Protein AF-A0A2V1BG73-F1 (afdb_monomer_lite)

Sequence (170 aa):
MYAEDLEDAFEYLGLFYISEYPYWHGGRFSETAALYVGNGFGLCANYTDTISCDEEKLDKRNMENILSISYTRSLLASTWSTQDTWSSSSVADIETFHDFGLGWDKRNDNSNASYYWEAVRDAIMKSILEASLHINKPEIFSADPVYSVARSAAEMFKRLCWDHKHGRGG

Structure (mmCIF, N/CA/C/O backbone):
data_AF-A0A2V1BG73-F1
#
_entry.id   AF-A0A2V1BG73-F1
#
loop_
_atom_site.group_PDB
_atom_site.id
_atom_site.type_symbol
_atom_site.label_atom_id
_atom_site.label_alt_id
_atom_site.label_comp_id
_atom_site.label_asym_id
_atom_site.label_entity_id
_atom_site.label_seq_id
_atom_site.pdbx_PDB_ins_code
_atom_site.Cartn_x
_atom_site.Cartn_y
_atom_site.Cartn_z
_atom_site.occupancy
_atom_site.B_iso_or_equiv
_atom_site.auth_seq_id
_atom_site.auth_comp_id
_atom_site.auth_asym_id
_atom_site.auth_atom_id
_atom_site.pdbx_PDB_model_num
ATOM 1 N N . MET A 1 1 ? 8.583 -19.578 6.220 1.00 51.34 1 MET A N 1
ATOM 2 C CA . MET A 1 1 ? 7.955 -19.965 4.948 1.00 51.34 1 MET A CA 1
ATOM 3 C C . MET A 1 1 ? 9.008 -19.840 3.870 1.00 51.34 1 MET A C 1
ATOM 5 O O . MET A 1 1 ? 9.464 -18.729 3.590 1.00 51.34 1 MET A O 1
ATOM 9 N N . TYR A 1 2 ? 9.500 -20.982 3.416 1.00 68.12 2 TYR A N 1
ATOM 10 C CA . TYR A 1 2 ? 10.498 -21.097 2.363 1.00 68.12 2 TYR A CA 1
ATOM 11 C C . TYR A 1 2 ? 9.832 -20.893 0.994 1.00 68.12 2 TYR A C 1
ATOM 13 O O . TYR A 1 2 ? 8.607 -20.884 0.900 1.00 68.12 2 TYR A O 1
ATOM 21 N N . ALA A 1 3 ? 10.624 -20.629 -0.048 1.00 66.62 3 ALA A N 1
ATOM 22 C CA . ALA A 1 3 ? 10.091 -20.447 -1.402 1.00 66.62 3 ALA A CA 1
ATOM 23 C C . ALA A 1 3 ? 9.383 -21.719 -1.907 1.00 66.62 3 ALA A C 1
ATOM 25 O O . ALA A 1 3 ? 8.324 -21.615 -2.510 1.00 66.62 3 ALA A O 1
ATOM 26 N N . GLU A 1 4 ? 9.917 -22.887 -1.545 1.00 75.81 4 GLU A N 1
ATOM 27 C CA . GLU A 1 4 ? 9.337 -24.212 -1.801 1.00 75.81 4 GLU A CA 1
ATOM 28 C C . GLU A 1 4 ? 7.916 -24.348 -1.224 1.00 75.81 4 GLU A C 1
ATOM 30 O O . GLU A 1 4 ? 6.999 -24.700 -1.952 1.00 75.81 4 GLU A O 1
ATOM 35 N N . ASP A 1 5 ? 7.685 -23.928 0.032 1.00 77.25 5 ASP A N 1
ATOM 36 C CA . ASP A 1 5 ? 6.345 -23.969 0.652 1.00 77.25 5 ASP A CA 1
ATOM 37 C C . ASP A 1 5 ? 5.299 -23.157 -0.146 1.00 77.25 5 ASP A C 1
ATOM 39 O O . ASP A 1 5 ? 4.105 -23.460 -0.124 1.00 77.25 5 ASP A O 1
ATOM 43 N N . LEU A 1 6 ? 5.731 -22.070 -0.798 1.00 72.81 6 LEU A N 1
ATOM 44 C CA . LEU A 1 6 ? 4.865 -21.245 -1.641 1.00 72.81 6 LEU A CA 1
ATOM 45 C C . LEU A 1 6 ? 4.638 -21.888 -3.006 1.00 72.81 6 LEU A C 1
ATOM 47 O O . LEU A 1 6 ? 3.514 -21.860 -3.493 1.00 72.81 6 LEU A O 1
ATOM 51 N N . GLU A 1 7 ? 5.675 -22.454 -3.615 1.00 77.94 7 GLU A N 1
ATOM 52 C CA . GLU A 1 7 ? 5.573 -23.158 -4.893 1.00 77.94 7 GLU A CA 1
ATOM 53 C C . GLU A 1 7 ? 4.595 -24.338 -4.794 1.00 77.94 7 GLU A C 1
ATOM 55 O O . GLU A 1 7 ? 3.630 -24.392 -5.561 1.00 77.94 7 GLU A O 1
ATOM 60 N N . ASP A 1 8 ? 4.740 -25.171 -3.760 1.00 81.31 8 ASP A N 1
ATOM 61 C CA . ASP A 1 8 ? 3.844 -26.297 -3.470 1.00 81.31 8 ASP A CA 1
ATOM 62 C C . ASP A 1 8 ? 2.391 -25.840 -3.272 1.00 81.31 8 ASP A C 1
ATOM 64 O O . ASP A 1 8 ? 1.442 -26.475 -3.740 1.00 81.31 8 ASP A O 1
ATOM 68 N N . ALA A 1 9 ? 2.186 -24.713 -2.582 1.00 79.56 9 ALA A N 1
ATOM 69 C CA . ALA A 1 9 ? 0.853 -24.161 -2.373 1.00 79.56 9 ALA A CA 1
ATOM 70 C C . ALA A 1 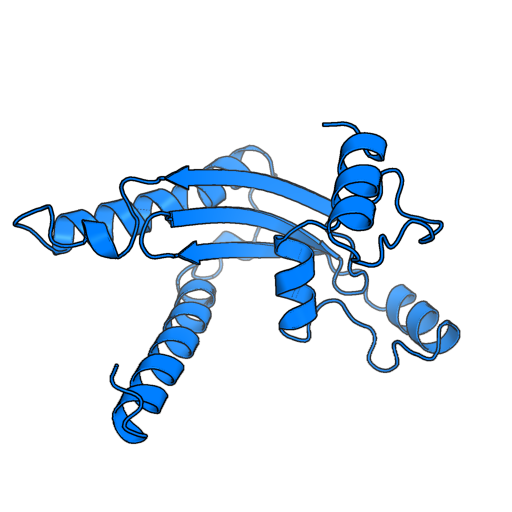9 ? 0.216 -23.673 -3.686 1.00 79.56 9 ALA A C 1
ATOM 72 O O . ALA A 1 9 ? -0.982 -23.874 -3.895 1.00 79.56 9 ALA A O 1
ATOM 73 N N . PHE A 1 10 ? 0.991 -23.045 -4.576 1.00 77.44 10 PHE A N 1
ATOM 74 C CA . PHE A 1 10 ? 0.510 -22.630 -5.897 1.00 77.44 10 PHE A CA 1
ATOM 75 C C . PHE A 1 10 ? 0.178 -23.845 -6.769 1.00 77.44 10 PHE A C 1
ATOM 77 O O . PHE A 1 10 ? -0.898 -23.865 -7.373 1.00 77.44 10 PHE A O 1
ATOM 84 N N . GLU A 1 11 ? 1.030 -24.875 -6.768 1.00 82.00 11 GLU A N 1
ATOM 85 C CA . GLU A 1 11 ? 0.779 -26.139 -7.470 1.00 82.00 11 GLU A CA 1
ATOM 86 C C . GLU A 1 11 ? -0.505 -26.810 -6.964 1.00 82.00 11 GLU A C 1
ATOM 88 O O . GLU A 1 11 ? -1.387 -27.141 -7.760 1.00 82.00 11 GLU A O 1
ATOM 93 N N . TYR A 1 12 ? -0.667 -26.932 -5.642 1.00 89.12 12 TYR A N 1
ATOM 94 C CA . TYR A 1 12 ? -1.870 -27.496 -5.024 1.00 89.12 12 TYR A CA 1
ATOM 95 C C . TYR A 1 12 ? -3.150 -26.749 -5.434 1.00 89.12 12 TYR A C 1
ATOM 97 O O . TYR A 1 12 ? -4.204 -27.360 -5.618 1.00 89.12 12 TYR A O 1
ATOM 105 N N . LEU A 1 13 ? -3.064 -25.426 -5.598 1.00 83.81 13 LEU A N 1
ATOM 106 C CA . LEU A 1 13 ? -4.177 -24.573 -6.022 1.00 83.81 13 LEU A CA 1
ATOM 107 C C . LEU A 1 13 ? -4.378 -24.529 -7.549 1.00 83.81 13 LEU A C 1
ATOM 109 O O . LEU A 1 13 ? -5.327 -23.890 -8.009 1.00 83.81 13 LEU A O 1
ATOM 113 N N . GLY A 1 14 ? -3.524 -25.185 -8.342 1.00 83.75 14 GLY A N 1
ATOM 114 C CA . GLY A 1 14 ? -3.562 -25.130 -9.807 1.00 83.75 14 GLY A CA 1
ATOM 115 C C . GLY A 1 14 ? -3.210 -23.751 -10.378 1.00 83.75 14 GLY A C 1
ATOM 116 O O . GLY A 1 14 ? -3.664 -23.398 -11.468 1.00 83.75 14 GLY A O 1
ATOM 117 N N . LEU A 1 15 ? -2.447 -22.951 -9.630 1.00 74.62 15 LEU A N 1
ATOM 118 C CA . LEU A 1 15 ? -1.962 -21.637 -10.037 1.00 74.62 15 LEU A CA 1
ATOM 119 C C . LEU A 1 15 ? -0.537 -21.749 -10.586 1.00 74.62 15 LEU A C 1
ATOM 121 O O . LEU A 1 15 ? 0.263 -22.559 -10.130 1.00 74.62 15 LEU A O 1
ATOM 125 N N . PHE A 1 16 ? -0.199 -20.898 -11.554 1.00 72.69 16 PHE A N 1
ATOM 126 C CA . PHE A 1 16 ? 1.163 -20.829 -12.078 1.00 72.69 16 PHE A CA 1
ATOM 127 C C . PHE A 1 16 ? 2.070 -20.094 -11.089 1.00 72.69 16 PHE A C 1
ATOM 129 O O . PHE A 1 16 ? 1.854 -18.913 -10.807 1.00 72.69 16 PHE A O 1
ATOM 136 N N . TYR A 1 17 ? 3.092 -20.783 -10.585 1.00 67.69 17 TYR A N 1
ATOM 137 C CA . TYR A 1 17 ? 4.178 -20.162 -9.837 1.00 67.69 17 TYR A CA 1
ATOM 138 C C . TYR A 1 17 ? 5.205 -19.583 -10.819 1.00 67.69 17 TYR A C 1
ATOM 140 O O . TYR A 1 17 ? 5.717 -20.287 -11.688 1.00 67.69 17 TYR A O 1
ATOM 148 N N . ILE A 1 18 ? 5.486 -18.283 -10.720 1.00 62.44 18 ILE A N 1
ATOM 149 C CA . ILE A 1 18 ? 6.477 -17.618 -11.576 1.00 62.44 18 ILE A CA 1
ATOM 150 C C . ILE A 1 18 ? 7.852 -17.806 -10.920 1.00 62.44 18 ILE A C 1
ATOM 152 O O . ILE A 1 18 ? 8.317 -16.943 -10.180 1.00 62.44 18 ILE A O 1
ATOM 156 N N . SER A 1 19 ? 8.476 -18.961 -11.156 1.00 57.16 19 SER A N 1
ATOM 157 C CA . SER A 1 19 ? 9.794 -19.315 -10.602 1.00 57.16 19 SER A CA 1
ATOM 158 C C . SER A 1 19 ? 10.966 -18.687 -11.366 1.00 57.16 19 SER A C 1
ATOM 160 O O . SER A 1 19 ? 12.047 -18.499 -10.810 1.00 57.16 19 SER A O 1
ATOM 162 N N . GLU A 1 20 ? 10.761 -18.316 -12.631 1.00 49.47 20 GLU A N 1
ATOM 163 C CA . GLU A 1 20 ? 11.823 -17.879 -13.539 1.00 49.47 20 GLU A CA 1
ATOM 164 C C . GLU A 1 20 ? 11.762 -16.369 -13.810 1.00 49.47 20 GLU A C 1
ATOM 166 O O . GLU A 1 20 ? 11.376 -15.921 -14.886 1.00 49.47 20 GLU A O 1
ATOM 171 N N . TYR A 1 21 ? 12.182 -15.554 -12.838 1.00 50.53 21 TYR A N 1
ATOM 172 C CA . TYR A 1 21 ? 12.680 -14.207 -13.140 1.00 50.53 21 TYR A CA 1
ATOM 173 C C . TYR A 1 21 ? 14.138 -14.100 -12.666 1.00 50.53 21 TYR A C 1
ATOM 175 O O . TYR A 1 21 ? 14.389 -14.066 -11.459 1.00 50.53 21 TYR A O 1
ATOM 183 N N . PRO A 1 22 ? 15.126 -14.052 -13.583 1.00 45.28 22 PRO A N 1
ATOM 184 C CA . PRO A 1 22 ? 16.534 -14.359 -13.289 1.00 45.28 22 PRO A CA 1
ATOM 185 C C . PRO A 1 22 ? 17.258 -13.362 -12.367 1.00 45.28 22 PRO A C 1
ATOM 187 O O . PRO A 1 22 ? 18.418 -13.575 -12.029 1.00 45.28 22 PRO A O 1
ATOM 190 N N . TYR A 1 23 ? 16.591 -12.295 -11.928 1.00 50.28 23 TYR A N 1
ATOM 191 C CA . TYR A 1 23 ? 17.169 -11.254 -11.072 1.00 50.28 23 TYR A CA 1
ATOM 192 C C . TYR A 1 23 ? 16.556 -11.181 -9.670 1.00 50.28 23 TYR A C 1
ATOM 194 O O . TYR A 1 23 ? 16.980 -10.362 -8.858 1.00 50.28 23 TYR A O 1
ATOM 202 N N . TRP A 1 24 ? 15.574 -12.030 -9.363 1.00 54.25 24 TRP A N 1
ATOM 203 C CA . TRP A 1 24 ? 14.858 -11.992 -8.093 1.00 54.25 24 TRP A CA 1
ATOM 204 C C . TRP A 1 24 ? 15.308 -13.151 -7.213 1.00 54.25 24 TRP A C 1
ATOM 206 O O . TRP A 1 24 ? 14.713 -14.227 -7.220 1.00 54.25 24 TRP A O 1
ATOM 216 N N . HIS A 1 25 ? 16.376 -12.939 -6.443 1.00 46.69 25 HIS A N 1
ATOM 217 C CA . HIS A 1 25 ? 16.818 -13.885 -5.419 1.00 46.69 25 HIS A CA 1
ATOM 218 C C . HIS A 1 25 ? 15.719 -14.066 -4.353 1.00 46.69 25 HIS A C 1
ATOM 220 O O . HIS A 1 25 ? 15.679 -13.351 -3.355 1.00 46.69 25 HIS A O 1
ATOM 226 N N . GLY A 1 26 ? 14.810 -15.018 -4.584 1.00 52.84 26 GLY A N 1
ATOM 227 C CA . GLY A 1 26 ? 13.771 -15.436 -3.641 1.00 52.84 26 GLY A CA 1
ATOM 228 C C . GLY A 1 26 ? 12.320 -15.201 -4.069 1.00 52.84 26 GLY A C 1
ATOM 229 O O . GLY A 1 26 ? 11.441 -15.460 -3.252 1.00 52.84 26 GLY A O 1
ATOM 230 N N . GLY A 1 27 ? 12.046 -14.717 -5.290 1.00 52.62 27 GLY A N 1
ATOM 231 C CA . GLY A 1 27 ? 10.696 -14.729 -5.889 1.00 52.62 27 GLY A CA 1
ATOM 232 C C . GLY A 1 27 ? 9.594 -13.959 -5.139 1.00 52.62 27 GLY A C 1
ATOM 233 O O . GLY A 1 27 ? 8.413 -14.141 -5.421 1.00 52.62 27 GLY A O 1
ATOM 234 N N . ARG A 1 28 ? 9.935 -13.110 -4.162 1.00 59.19 28 ARG A N 1
ATOM 235 C CA . ARG A 1 28 ? 8.943 -12.368 -3.370 1.00 59.19 28 ARG A CA 1
ATOM 236 C C . ARG A 1 28 ? 8.672 -11.011 -3.983 1.00 59.19 28 ARG A C 1
ATOM 238 O O . ARG A 1 28 ? 9.368 -10.050 -3.683 1.00 59.19 28 ARG A O 1
ATOM 245 N N . PHE A 1 29 ? 7.633 -10.950 -4.800 1.00 65.75 29 PHE A N 1
ATOM 246 C CA . PHE A 1 29 ? 7.038 -9.699 -5.239 1.00 65.75 29 PHE A CA 1
ATOM 247 C C . PHE A 1 29 ? 6.286 -9.060 -4.069 1.00 65.75 29 PHE A C 1
ATOM 249 O O . PHE A 1 29 ? 5.320 -9.647 -3.576 1.00 65.75 29 PHE A O 1
ATOM 256 N N . SER A 1 30 ? 6.751 -7.912 -3.564 1.00 75.31 30 SER A N 1
ATOM 257 C CA . SER A 1 30 ? 6.040 -7.253 -2.466 1.00 75.31 30 SER A CA 1
ATOM 258 C C . SER A 1 30 ? 4.670 -6.770 -2.940 1.00 75.31 30 SER A C 1
ATOM 260 O O . SER A 1 30 ? 4.502 -6.334 -4.082 1.00 75.31 30 SER A O 1
ATOM 262 N N . GLU A 1 31 ? 3.672 -6.830 -2.057 1.00 79.12 31 GLU A N 1
ATOM 263 C CA . GLU A 1 31 ? 2.329 -6.320 -2.355 1.00 79.12 31 GLU A CA 1
ATOM 264 C C . GLU A 1 31 ? 2.386 -4.839 -2.760 1.00 79.12 31 GLU A C 1
ATOM 266 O O . GLU A 1 31 ? 1.707 -4.419 -3.694 1.00 79.12 31 GLU A O 1
ATOM 271 N N . THR A 1 32 ? 3.262 -4.061 -2.120 1.00 83.19 32 THR A N 1
ATOM 272 C CA . THR A 1 32 ? 3.485 -2.643 -2.428 1.00 83.19 32 THR A CA 1
ATOM 273 C C . THR A 1 32 ? 3.989 -2.425 -3.853 1.00 83.19 32 THR A C 1
ATOM 275 O O . THR A 1 32 ? 3.473 -1.547 -4.543 1.00 83.19 32 THR A O 1
ATOM 278 N N . ALA A 1 33 ? 4.931 -3.244 -4.333 1.00 79.81 33 ALA A N 1
ATOM 279 C CA . ALA A 1 33 ? 5.411 -3.187 -5.710 1.00 79.81 33 ALA A CA 1
ATOM 280 C C . ALA A 1 33 ? 4.312 -3.575 -6.703 1.00 79.81 33 ALA A C 1
ATOM 282 O O . ALA A 1 33 ? 4.131 -2.910 -7.723 1.00 79.81 33 ALA A O 1
ATOM 283 N N . ALA A 1 34 ? 3.524 -4.604 -6.379 1.00 80.81 34 ALA A N 1
ATOM 284 C CA . ALA A 1 34 ? 2.392 -5.014 -7.202 1.00 80.81 34 ALA A CA 1
ATOM 285 C C . ALA A 1 34 ? 1.331 -3.936 -7.327 1.00 80.81 34 ALA A C 1
ATOM 287 O O . ALA A 1 34 ? 0.834 -3.681 -8.422 1.00 80.81 34 ALA A O 1
ATOM 288 N N . LEU A 1 35 ? 1.013 -3.274 -6.220 1.00 83.25 35 LEU A N 1
ATOM 289 C CA . LEU A 1 35 ? 0.098 -2.147 -6.212 1.00 83.25 35 LEU A CA 1
ATOM 290 C C . LEU A 1 35 ? 0.676 -0.969 -6.996 1.00 83.25 35 LEU A C 1
ATOM 292 O O . LEU A 1 35 ? -0.040 -0.383 -7.805 1.00 83.25 35 LEU A O 1
ATOM 296 N N . TYR A 1 36 ? 1.951 -0.633 -6.801 1.00 83.19 36 TYR A N 1
ATOM 297 C CA . TYR A 1 36 ? 2.610 0.462 -7.511 1.00 83.19 36 TYR A CA 1
ATOM 298 C C . TYR A 1 36 ? 2.565 0.244 -9.032 1.00 83.19 36 TYR A C 1
ATOM 300 O O . TYR A 1 36 ? 2.058 1.093 -9.768 1.00 83.19 36 TYR A O 1
ATOM 308 N N . VAL A 1 37 ? 2.951 -0.952 -9.482 1.00 80.75 37 VAL A N 1
ATOM 309 C CA . VAL A 1 37 ? 2.890 -1.363 -10.890 1.00 80.75 37 VAL A CA 1
ATOM 310 C C . VAL A 1 37 ? 1.461 -1.427 -11.420 1.00 80.75 37 VAL A C 1
ATOM 312 O O . VAL A 1 37 ? 1.161 -0.889 -12.485 1.00 80.75 37 VAL A O 1
ATOM 315 N N . GLY A 1 38 ? 0.543 -2.023 -10.660 1.00 80.56 38 GLY A N 1
ATOM 316 C CA . GLY A 1 38 ? -0.868 -2.135 -11.030 1.00 80.56 38 GLY A CA 1
ATOM 317 C C . GLY A 1 38 ? -1.583 -0.787 -11.170 1.00 80.56 38 GLY A C 1
ATOM 318 O O . GLY A 1 38 ? -2.602 -0.706 -11.853 1.00 80.56 38 GLY A O 1
ATOM 319 N N . ASN A 1 39 ? -1.047 0.283 -10.571 1.00 82.00 39 ASN A N 1
ATOM 320 C CA . ASN A 1 39 ? -1.531 1.655 -10.744 1.00 82.00 39 ASN A CA 1
ATOM 321 C C . ASN A 1 39 ? -0.872 2.398 -11.925 1.00 82.00 39 ASN A C 1
ATOM 323 O O . ASN A 1 39 ? -1.138 3.585 -12.118 1.00 82.00 39 ASN A O 1
ATOM 327 N N . GLY A 1 40 ? -0.061 1.713 -12.736 1.00 81.12 40 GLY A N 1
ATOM 328 C CA . GLY A 1 40 ? 0.576 2.274 -13.928 1.00 81.12 40 GLY A CA 1
ATOM 329 C C . GLY A 1 40 ? 1.896 2.998 -13.660 1.00 81.12 40 GLY A C 1
ATOM 330 O O . GLY A 1 40 ? 2.329 3.781 -14.502 1.00 81.12 40 GLY A O 1
ATOM 331 N N . PHE A 1 41 ? 2.524 2.760 -12.508 1.00 83.81 41 PHE A N 1
ATOM 332 C CA . PHE A 1 41 ? 3.868 3.253 -12.194 1.00 83.81 41 PHE A CA 1
ATOM 333 C C . PHE A 1 41 ? 4.903 2.128 -12.336 1.00 83.81 41 PHE A C 1
ATOM 335 O O . PHE A 1 41 ? 4.537 0.975 -12.536 1.00 83.81 41 PHE A O 1
ATOM 342 N N . GLY A 1 42 ?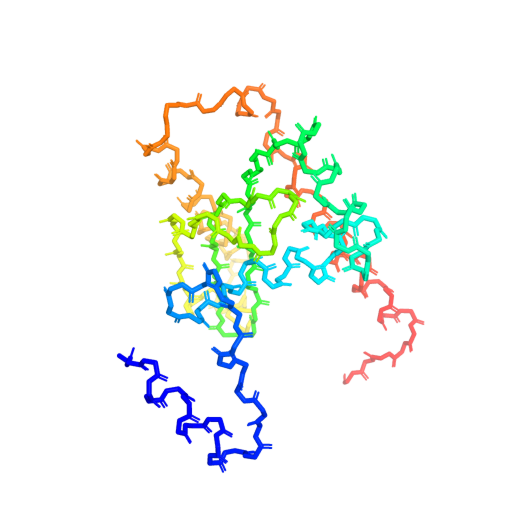 6.202 2.419 -12.252 1.00 76.44 42 GLY A N 1
ATOM 343 C CA . GLY A 1 42 ? 7.222 1.360 -12.155 1.00 76.44 42 GLY A CA 1
ATOM 344 C C . GLY A 1 42 ? 7.500 0.564 -13.439 1.00 76.44 42 GLY A C 1
ATOM 345 O O . GLY A 1 42 ? 8.396 -0.278 -13.439 1.00 76.44 42 GLY A O 1
ATOM 346 N N . LEU A 1 43 ? 6.734 0.786 -14.514 1.00 76.19 43 LEU A N 1
ATOM 347 C CA . LEU A 1 43 ? 6.887 0.104 -15.798 1.00 76.19 43 LEU A CA 1
ATOM 348 C C . LEU A 1 43 ? 7.395 1.066 -16.867 1.00 76.19 43 LEU A C 1
ATOM 350 O O . LEU A 1 43 ? 6.876 2.172 -17.024 1.00 76.19 43 LEU A O 1
ATOM 354 N N . CYS A 1 44 ? 8.357 0.591 -17.653 1.00 79.12 44 CYS A N 1
ATOM 355 C CA . CYS A 1 44 ? 8.780 1.240 -18.886 1.00 79.12 44 CYS A CA 1
ATOM 356 C C . CYS A 1 44 ? 7.594 1.454 -19.833 1.00 79.12 44 CYS A C 1
ATOM 358 O O . CYS A 1 44 ? 6.699 0.605 -19.926 1.00 79.12 44 CYS A O 1
ATOM 360 N N . ALA A 1 45 ? 7.629 2.544 -20.604 1.00 83.56 45 ALA A N 1
ATOM 361 C CA . ALA A 1 45 ? 6.559 2.861 -21.554 1.00 83.56 45 ALA A CA 1
ATOM 362 C C . ALA A 1 45 ? 6.321 1.728 -22.572 1.00 83.56 45 ALA A C 1
ATOM 364 O O . ALA A 1 45 ? 5.185 1.478 -22.978 1.00 83.56 45 ALA A O 1
ATOM 365 N N . ASN A 1 46 ? 7.391 1.023 -22.951 1.00 85.50 46 ASN A N 1
ATOM 366 C CA . ASN A 1 46 ? 7.356 -0.150 -23.816 1.00 85.50 46 ASN A CA 1
ATOM 367 C C . ASN A 1 46 ? 7.959 -1.367 -23.101 1.00 85.50 46 ASN A C 1
ATOM 369 O O . ASN A 1 46 ? 9.036 -1.839 -23.446 1.00 85.50 46 ASN A O 1
ATOM 373 N N . TYR A 1 47 ? 7.263 -1.880 -22.086 1.00 78.75 47 TYR A N 1
ATOM 374 C CA . TYR A 1 47 ? 7.735 -3.019 -21.286 1.00 78.75 47 TYR A CA 1
ATOM 375 C C . TYR A 1 47 ? 7.952 -4.315 -22.094 1.00 78.75 47 TYR A C 1
ATOM 377 O O . TYR A 1 47 ? 8.632 -5.222 -21.622 1.00 78.75 47 TYR A O 1
ATOM 385 N N . THR A 1 48 ? 7.377 -4.426 -23.297 1.00 82.50 48 THR A N 1
ATOM 386 C CA . THR A 1 48 ? 7.606 -5.561 -24.207 1.00 82.50 48 THR A CA 1
ATOM 387 C C . THR A 1 48 ? 8.910 -5.460 -24.998 1.00 82.50 48 THR A C 1
ATOM 389 O O . THR A 1 48 ? 9.371 -6.467 -25.530 1.00 82.50 48 THR A O 1
ATOM 392 N N . ASP A 1 49 ? 9.502 -4.268 -25.084 1.00 85.44 49 ASP A N 1
ATOM 393 C CA . ASP A 1 49 ? 10.793 -4.025 -25.722 1.00 85.44 49 ASP A CA 1
ATOM 394 C C . ASP A 1 49 ? 11.856 -3.825 -24.643 1.00 85.44 49 ASP A C 1
ATOM 396 O O . ASP A 1 49 ? 12.001 -2.754 -24.048 1.00 85.44 49 ASP A O 1
ATOM 400 N N . THR A 1 50 ? 12.609 -4.889 -24.380 1.00 81.19 50 THR A N 1
ATOM 401 C CA . THR A 1 50 ? 13.627 -4.896 -23.328 1.00 81.19 50 THR A CA 1
ATOM 402 C C . THR A 1 50 ? 14.730 -3.870 -23.580 1.00 81.19 50 THR A C 1
ATOM 404 O O . THR A 1 50 ? 15.233 -3.293 -22.624 1.00 81.19 50 THR A O 1
ATOM 407 N N . ILE A 1 51 ? 15.080 -3.603 -24.846 1.00 86.75 51 ILE A N 1
ATOM 408 C CA . ILE A 1 51 ? 16.138 -2.644 -25.194 1.00 86.75 51 ILE A CA 1
ATOM 409 C C . ILE A 1 51 ? 15.654 -1.225 -24.899 1.00 86.75 51 ILE A C 1
ATOM 411 O O . ILE A 1 51 ? 16.332 -0.480 -24.198 1.00 86.75 51 ILE A O 1
ATOM 415 N N . SER A 1 52 ? 14.450 -0.876 -25.361 1.00 85.81 52 SER A N 1
ATOM 416 C CA . SER A 1 52 ? 13.858 0.438 -25.084 1.00 85.81 52 SER A CA 1
ATOM 417 C C . SER A 1 52 ? 13.673 0.684 -23.581 1.00 85.81 52 SER A C 1
ATOM 419 O O . SER A 1 52 ? 13.874 1.803 -23.109 1.00 85.81 52 SER A O 1
ATOM 421 N N . CYS A 1 53 ? 13.320 -0.356 -22.822 1.00 81.25 53 CYS A N 1
ATOM 422 C CA . CYS A 1 53 ? 13.184 -0.281 -21.369 1.00 81.25 53 CYS A CA 1
ATOM 423 C C . CYS A 1 53 ? 14.538 -0.074 -20.660 1.00 81.25 53 CYS A C 1
ATOM 425 O O . CYS A 1 53 ? 14.641 0.751 -19.750 1.00 81.25 53 CYS A O 1
ATOM 427 N N . ASP A 1 54 ? 15.598 -0.757 -21.106 1.00 82.44 54 ASP A N 1
ATOM 428 C CA . ASP A 1 54 ? 16.953 -0.562 -20.576 1.00 82.44 54 ASP A CA 1
ATOM 429 C C . ASP A 1 54 ? 17.513 0.837 -20.890 1.00 82.44 54 ASP A C 1
ATOM 431 O O . ASP A 1 54 ? 18.209 1.424 -20.057 1.00 82.44 54 ASP A O 1
ATOM 435 N N . GLU A 1 55 ? 17.188 1.405 -22.054 1.00 86.06 55 GLU A N 1
ATOM 436 C CA . GLU A 1 55 ? 17.549 2.784 -22.406 1.00 86.06 55 GLU A CA 1
ATOM 437 C C . GLU A 1 55 ? 16.827 3.805 -21.511 1.00 86.06 55 GLU A C 1
ATOM 439 O O . GLU A 1 55 ? 17.468 4.705 -20.965 1.00 86.06 55 GLU A O 1
ATOM 444 N N . GLU A 1 56 ? 15.518 3.635 -21.276 1.00 79.75 56 GLU A N 1
ATOM 445 C CA . GLU A 1 56 ? 14.747 4.505 -20.374 1.00 79.75 56 GLU A CA 1
ATOM 446 C C . GLU A 1 56 ? 15.294 4.485 -18.933 1.00 79.75 56 GLU A C 1
ATOM 448 O O . GLU A 1 56 ? 15.333 5.517 -18.253 1.00 79.75 56 GLU A O 1
ATOM 453 N N . LYS A 1 57 ? 15.776 3.323 -18.479 1.00 78.00 57 LYS A N 1
ATOM 454 C CA . LYS A 1 57 ? 16.364 3.125 -17.149 1.00 78.00 57 LYS A CA 1
ATOM 455 C C . LYS A 1 57 ? 17.642 3.931 -16.913 1.00 78.00 57 LYS A C 1
ATOM 457 O O . LYS A 1 57 ? 17.882 4.362 -15.782 1.00 78.00 57 LYS A O 1
ATOM 462 N N . LEU A 1 58 ? 18.494 4.101 -17.926 1.00 75.75 58 LEU A N 1
ATOM 463 C CA . LEU A 1 58 ? 19.776 4.800 -17.765 1.00 75.75 58 LEU A CA 1
ATOM 464 C C . LEU A 1 58 ? 19.596 6.302 -17.511 1.00 75.75 58 LEU A C 1
ATOM 466 O O . LEU A 1 58 ? 20.381 6.883 -16.763 1.00 75.75 58 LEU A O 1
ATOM 470 N N . ASP A 1 59 ? 18.531 6.895 -18.048 1.00 71.25 59 ASP A N 1
ATOM 471 C CA . ASP A 1 59 ? 18.266 8.332 -17.942 1.00 71.25 59 ASP A CA 1
ATOM 472 C C . ASP A 1 59 ? 17.464 8.732 -16.689 1.00 71.25 59 ASP A C 1
ATOM 474 O O . ASP A 1 59 ? 17.450 9.908 -16.319 1.00 71.25 59 ASP A O 1
ATOM 478 N N . LYS A 1 60 ? 16.776 7.790 -16.022 1.00 66.06 60 LYS A N 1
ATOM 479 C CA . LYS A 1 60 ? 15.741 8.112 -15.017 1.00 66.06 60 LYS A CA 1
ATOM 480 C C . LYS A 1 60 ? 15.765 7.242 -13.757 1.00 66.06 60 LYS A C 1
ATOM 482 O O . LYS A 1 60 ? 14.708 6.858 -13.257 1.00 66.06 60 LYS A O 1
ATOM 487 N N . ARG A 1 61 ? 16.938 6.942 -13.191 1.00 69.00 61 ARG A N 1
ATOM 488 C CA . ARG A 1 61 ? 16.984 6.298 -11.863 1.00 69.00 61 ARG A CA 1
ATOM 489 C C . ARG A 1 61 ? 16.495 7.247 -10.775 1.00 69.00 61 ARG A C 1
ATOM 491 O O . ARG A 1 61 ? 17.288 7.963 -10.167 1.00 69.00 61 ARG A O 1
ATOM 498 N N . ASN A 1 62 ? 15.198 7.198 -10.506 1.00 79.62 62 ASN A N 1
ATOM 499 C CA . ASN A 1 62 ? 14.580 7.891 -9.395 1.00 79.62 62 ASN A CA 1
ATOM 500 C C . ASN A 1 62 ? 14.041 6.851 -8.420 1.00 79.62 62 ASN A C 1
ATOM 502 O O . ASN A 1 62 ? 13.243 5.991 -8.778 1.00 79.62 62 ASN A O 1
ATOM 506 N N . MET A 1 63 ? 14.492 6.948 -7.175 1.00 83.06 63 MET A N 1
ATOM 507 C CA . MET A 1 63 ? 13.867 6.234 -6.074 1.00 83.06 63 MET A CA 1
ATOM 508 C C . MET A 1 63 ? 12.692 7.066 -5.580 1.00 83.06 63 MET A C 1
ATOM 510 O O . MET A 1 63 ? 12.860 8.248 -5.269 1.00 83.06 63 MET A O 1
ATOM 514 N N . GLU A 1 64 ? 11.525 6.450 -5.468 1.00 85.00 64 GLU A N 1
ATOM 515 C CA . GLU A 1 64 ? 10.347 7.084 -4.894 1.00 85.00 64 GLU A CA 1
ATOM 516 C C . GLU A 1 64 ? 9.992 6.442 -3.561 1.00 85.00 64 GLU A C 1
ATOM 518 O O . GLU A 1 64 ? 10.006 5.223 -3.398 1.00 85.00 64 GLU A O 1
ATOM 523 N N . ASN A 1 65 ? 9.651 7.286 -2.593 1.00 87.19 65 ASN A N 1
ATOM 524 C CA . ASN A 1 65 ? 9.085 6.827 -1.339 1.00 87.19 65 ASN A CA 1
ATOM 525 C C . ASN A 1 65 ? 7.573 6.682 -1.500 1.00 87.19 65 ASN A C 1
ATOM 527 O O . ASN A 1 65 ? 6.884 7.666 -1.781 1.00 87.19 65 ASN A O 1
ATOM 531 N N . ILE A 1 66 ? 7.060 5.474 -1.293 1.00 87.69 66 ILE A N 1
ATOM 532 C CA . ILE A 1 66 ? 5.656 5.129 -1.486 1.00 87.69 66 ILE A CA 1
ATOM 533 C C . ILE A 1 66 ? 5.066 4.643 -0.169 1.00 87.69 66 ILE A C 1
ATOM 535 O O . ILE A 1 66 ? 5.545 3.678 0.430 1.00 87.69 66 ILE A O 1
ATOM 539 N N . LEU A 1 67 ? 3.980 5.294 0.244 1.00 91.38 67 LEU A N 1
ATOM 540 C CA . LEU A 1 67 ? 3.130 4.847 1.337 1.00 91.38 67 LEU A CA 1
ATOM 541 C C . LEU A 1 67 ? 1.938 4.081 0.762 1.00 91.38 67 LEU A C 1
ATOM 543 O O . LEU A 1 67 ? 1.054 4.667 0.136 1.00 91.38 67 LEU A O 1
ATOM 547 N N . SER A 1 68 ? 1.915 2.775 0.992 1.00 90.94 68 SER A N 1
ATOM 548 C CA . SER A 1 68 ? 0.799 1.908 0.624 1.00 90.94 68 SER A CA 1
ATOM 549 C C . SER A 1 68 ? -0.129 1.735 1.818 1.00 90.94 68 SER A C 1
ATOM 551 O O . SER A 1 68 ? 0.330 1.453 2.921 1.00 90.94 68 SER A O 1
ATOM 553 N N . ILE A 1 69 ? -1.436 1.894 1.606 1.00 93.81 69 ILE A N 1
ATOM 554 C CA . ILE A 1 69 ? -2.452 1.730 2.650 1.00 93.81 69 ILE A CA 1
ATOM 555 C C . ILE A 1 69 ? -3.433 0.656 2.190 1.00 93.81 69 ILE A C 1
ATOM 557 O O . ILE A 1 69 ? -4.103 0.825 1.171 1.00 93.81 69 ILE A O 1
ATOM 561 N N . SER A 1 70 ? -3.544 -0.425 2.960 1.00 93.56 70 SER A N 1
ATOM 562 C CA . SER A 1 70 ? -4.567 -1.452 2.771 1.00 93.56 70 SER A CA 1
ATOM 563 C C . SER A 1 70 ? -5.629 -1.284 3.849 1.00 93.56 70 SER A C 1
ATOM 565 O O . SER A 1 70 ? -5.365 -1.475 5.033 1.00 93.56 70 SER A O 1
ATOM 567 N N . TYR A 1 71 ? -6.833 -0.876 3.453 1.00 94.88 71 TYR A N 1
ATOM 568 C CA . TYR A 1 71 ? -7.944 -0.651 4.373 1.00 94.88 71 TYR A CA 1
ATOM 569 C C . TYR A 1 71 ? -9.125 -1.535 3.988 1.00 94.88 71 TYR A C 1
ATOM 571 O O . TYR A 1 71 ? -9.806 -1.309 2.988 1.00 94.88 71 TYR A O 1
ATOM 579 N N . THR A 1 72 ? -9.339 -2.578 4.781 1.00 95.06 72 THR A N 1
ATOM 580 C CA . THR A 1 72 ? -10.339 -3.621 4.543 1.00 95.06 72 THR A CA 1
ATOM 581 C C . THR A 1 72 ? -11.389 -3.625 5.654 1.00 95.06 72 THR A C 1
ATOM 583 O O . THR A 1 72 ? -11.362 -2.810 6.576 1.00 95.06 72 THR A O 1
ATOM 586 N N . ARG A 1 73 ? -12.325 -4.579 5.602 1.00 96.88 73 ARG A N 1
ATOM 587 C CA . ARG A 1 73 ? -13.348 -4.762 6.642 1.00 96.88 73 ARG A CA 1
ATOM 588 C C . ARG A 1 73 ? -12.765 -5.002 8.032 1.00 96.88 73 ARG A C 1
ATOM 590 O O . ARG A 1 73 ? -13.320 -4.509 9.008 1.00 96.88 73 ARG A O 1
ATOM 597 N N . SER A 1 74 ? -11.647 -5.714 8.119 1.00 97.19 74 SER A N 1
ATOM 598 C CA . SER A 1 74 ? -11.087 -6.205 9.382 1.00 97.19 74 SER A CA 1
ATOM 599 C C . SER A 1 74 ? -9.631 -5.813 9.614 1.00 97.19 74 SER A C 1
ATOM 601 O O . SER A 1 74 ? -9.035 -6.310 10.558 1.00 97.19 74 SER A O 1
ATOM 603 N N . LEU A 1 75 ? -9.035 -4.997 8.746 1.00 96.50 75 LEU A N 1
ATOM 604 C CA . LEU A 1 75 ? -7.619 -4.644 8.820 1.00 96.50 75 LEU A CA 1
ATOM 605 C C . LEU A 1 75 ? -7.386 -3.243 8.263 1.00 96.50 75 LEU A 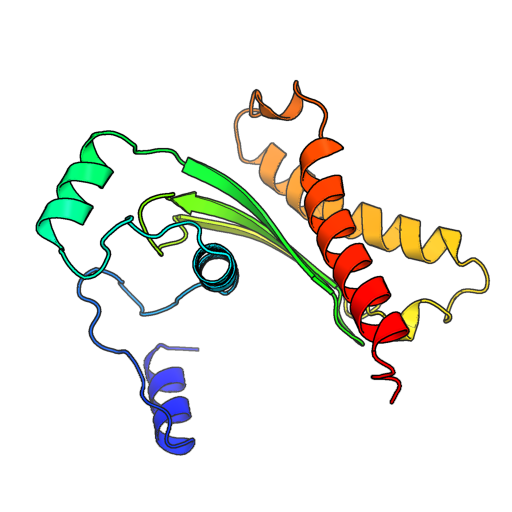C 1
ATOM 607 O O . LEU A 1 75 ? -7.870 -2.925 7.175 1.00 96.50 75 LEU A O 1
ATOM 611 N N . LEU A 1 76 ? -6.581 -2.467 8.979 1.00 96.19 76 LEU A N 1
ATOM 612 C CA . LEU A 1 76 ? -5.796 -1.370 8.435 1.00 96.19 76 LEU A CA 1
ATOM 613 C C . LEU A 1 76 ? -4.329 -1.798 8.409 1.00 96.19 76 LEU A C 1
ATOM 615 O O . LEU A 1 76 ? -3.775 -2.173 9.440 1.00 96.19 76 LEU A O 1
ATOM 619 N N . ALA A 1 77 ? -3.697 -1.719 7.248 1.00 94.81 77 ALA A N 1
ATOM 620 C CA . ALA A 1 77 ? -2.260 -1.865 7.105 1.00 94.81 77 ALA A CA 1
ATOM 621 C C . ALA A 1 77 ? -1.670 -0.640 6.409 1.00 94.81 77 ALA A C 1
ATOM 623 O O . ALA A 1 77 ? -2.303 -0.042 5.535 1.00 94.81 77 ALA A O 1
ATOM 624 N N . SER A 1 78 ? -0.461 -0.268 6.814 1.00 94.12 78 SER A N 1
ATOM 625 C CA . SER A 1 78 ? 0.282 0.860 6.264 1.00 94.12 78 SER A CA 1
ATOM 626 C C . SER A 1 78 ? 1.732 0.452 6.068 1.00 94.12 78 SER A C 1
ATOM 628 O O . SER A 1 78 ? 2.420 0.131 7.040 1.00 94.12 78 SER A O 1
ATOM 630 N N . THR A 1 79 ? 2.199 0.485 4.826 1.00 91.69 79 THR A N 1
ATOM 631 C CA . THR A 1 79 ? 3.562 0.102 4.461 1.00 91.69 79 THR A CA 1
ATOM 632 C C . THR A 1 79 ? 4.281 1.274 3.823 1.00 91.69 79 THR A C 1
ATOM 634 O O . THR A 1 79 ? 3.844 1.792 2.795 1.00 91.69 79 THR A O 1
ATOM 637 N N . TRP A 1 80 ? 5.405 1.673 4.408 1.00 90.38 80 TRP A N 1
ATOM 638 C CA . TRP A 1 80 ? 6.361 2.562 3.767 1.00 90.38 80 TRP A CA 1
ATOM 639 C C . TRP A 1 80 ? 7.384 1.736 2.995 1.00 90.38 80 TRP A C 1
ATOM 641 O O . TRP A 1 80 ? 8.035 0.850 3.551 1.00 90.38 80 TRP A O 1
ATOM 651 N N . SER A 1 81 ? 7.550 2.054 1.719 1.00 88.25 81 SER A N 1
ATOM 652 C CA . SER A 1 81 ? 8.476 1.361 0.830 1.00 88.25 81 SER A CA 1
ATOM 653 C C . SER A 1 81 ? 9.241 2.353 -0.032 1.00 88.25 81 SER A C 1
ATOM 655 O O . SER A 1 81 ? 8.742 3.440 -0.330 1.00 88.25 81 SER A O 1
ATOM 657 N N . THR A 1 82 ? 10.435 1.959 -0.459 1.00 85.81 82 THR A N 1
ATOM 658 C CA . THR A 1 82 ? 11.155 2.661 -1.521 1.00 85.81 82 THR A CA 1
ATOM 659 C C . THR A 1 82 ? 11.023 1.844 -2.793 1.00 85.81 82 THR A C 1
ATOM 661 O O . THR A 1 82 ? 11.441 0.685 -2.845 1.00 85.81 82 THR A O 1
ATOM 664 N N . GLN A 1 83 ? 10.410 2.440 -3.806 1.00 82.94 83 GLN A N 1
ATOM 665 C CA . GLN A 1 83 ? 10.190 1.817 -5.102 1.00 82.94 83 GLN A CA 1
ATOM 666 C C . GLN A 1 83 ? 11.153 2.416 -6.115 1.00 82.94 83 GLN A C 1
ATOM 668 O O . GLN A 1 83 ? 11.412 3.623 -6.112 1.00 82.94 83 GLN A O 1
ATOM 673 N N . ASP A 1 84 ? 11.677 1.558 -6.977 1.00 79.12 84 ASP A N 1
ATOM 674 C CA . ASP A 1 84 ? 12.462 2.002 -8.111 1.00 79.12 84 ASP A CA 1
ATOM 675 C C . ASP A 1 84 ? 11.519 2.258 -9.292 1.00 79.12 84 ASP A C 1
ATOM 677 O O . ASP A 1 84 ? 10.825 1.347 -9.736 1.00 79.12 84 ASP A O 1
ATOM 681 N N . THR A 1 85 ? 11.443 3.485 -9.806 1.00 72.56 85 THR A N 1
ATOM 682 C CA . THR A 1 85 ? 10.405 3.861 -10.787 1.00 72.56 85 THR A CA 1
ATOM 683 C C . THR A 1 85 ? 10.505 3.154 -12.139 1.00 72.56 85 THR A C 1
ATOM 685 O O . THR A 1 85 ? 9.567 3.237 -12.932 1.00 72.56 85 THR A O 1
ATOM 688 N N . TRP A 1 86 ? 11.609 2.460 -12.418 1.00 69.69 86 TRP A N 1
ATOM 689 C CA . TRP A 1 86 ? 11.802 1.683 -13.649 1.00 69.69 86 TRP A CA 1
ATOM 690 C C . TRP A 1 86 ? 11.711 0.175 -13.433 1.00 69.69 86 TRP A C 1
ATOM 692 O O . TRP A 1 86 ? 11.744 -0.586 -14.400 1.00 69.69 86 TRP A O 1
ATOM 702 N N . SER A 1 87 ? 11.658 -0.274 -12.180 1.00 63.75 87 SER A N 1
ATOM 703 C CA . SER A 1 87 ? 11.642 -1.691 -11.872 1.00 63.75 87 SER A CA 1
ATOM 704 C C . SER A 1 87 ? 10.418 -2.010 -11.037 1.00 63.75 87 SER A C 1
ATOM 706 O O . SER A 1 87 ? 10.136 -1.374 -10.029 1.00 63.75 87 SER A O 1
ATOM 708 N N . SER A 1 88 ? 9.747 -3.097 -11.385 1.00 55.75 88 SER A N 1
ATOM 709 C CA . SER A 1 88 ? 8.734 -3.703 -10.527 1.00 55.75 88 SER A CA 1
ATOM 710 C C . SER A 1 88 ? 9.306 -4.232 -9.202 1.00 55.75 88 SER A C 1
ATOM 712 O O . SER A 1 88 ? 8.607 -4.895 -8.448 1.00 55.75 88 SER A O 1
ATOM 714 N N . SER A 1 89 ? 10.593 -4.017 -8.936 1.00 58.72 89 SER A N 1
ATOM 715 C CA . SER A 1 89 ? 11.264 -4.409 -7.709 1.00 58.72 89 SER A CA 1
ATOM 716 C C . SER A 1 89 ? 11.133 -3.277 -6.705 1.00 58.72 89 SER A C 1
ATOM 718 O O . SER A 1 89 ? 11.732 -2.211 -6.865 1.00 58.72 89 SER A O 1
ATOM 720 N N . SER A 1 90 ? 10.379 -3.536 -5.637 1.00 57.97 90 SER A N 1
ATOM 721 C CA . SER A 1 90 ? 10.575 -2.769 -4.415 1.00 57.97 90 SER A CA 1
ATOM 722 C C . SER A 1 90 ? 12.009 -2.969 -3.967 1.00 57.97 90 SER A C 1
ATOM 724 O O . SER A 1 90 ? 12.506 -4.096 -3.906 1.00 57.97 90 SER A O 1
ATOM 726 N N . VAL A 1 91 ? 12.682 -1.866 -3.672 1.00 61.34 91 VAL A N 1
ATOM 727 C CA . VAL A 1 91 ? 14.033 -1.911 -3.120 1.00 61.34 91 VAL A CA 1
ATOM 728 C C . VAL A 1 91 ? 13.969 -2.443 -1.692 1.00 61.34 91 VAL A C 1
ATOM 730 O O . VAL A 1 91 ? 14.837 -3.213 -1.285 1.00 61.34 91 VAL A O 1
ATOM 733 N N . ALA A 1 92 ? 12.923 -2.054 -0.956 1.00 68.12 92 ALA A N 1
ATOM 734 C CA . ALA A 1 92 ? 12.554 -2.607 0.336 1.00 68.12 92 ALA A CA 1
ATOM 735 C C . ALA A 1 92 ? 11.165 -2.104 0.761 1.00 68.12 92 ALA A C 1
ATOM 737 O O . ALA A 1 92 ? 10.878 -0.905 0.669 1.00 68.12 92 ALA A O 1
ATOM 738 N N . ASP A 1 93 ? 10.362 -2.998 1.337 1.00 76.75 93 ASP A N 1
ATOM 739 C CA . ASP A 1 93 ? 9.379 -2.596 2.341 1.00 76.75 93 ASP A CA 1
ATOM 740 C C . ASP A 1 93 ? 10.157 -2.307 3.628 1.00 76.75 93 ASP A C 1
ATOM 742 O O . ASP A 1 93 ? 10.823 -3.194 4.165 1.00 76.75 93 ASP A O 1
ATOM 746 N N . ILE A 1 94 ? 10.144 -1.051 4.070 1.00 80.19 94 ILE A N 1
ATOM 747 C CA . ILE A 1 94 ? 10.979 -0.590 5.185 1.00 80.19 94 ILE A CA 1
ATOM 748 C C . ILE A 1 94 ? 10.208 -0.755 6.489 1.00 80.19 94 ILE A C 1
ATOM 750 O O . ILE A 1 94 ? 10.662 -1.455 7.384 1.00 80.19 94 ILE A O 1
ATOM 754 N N . GLU A 1 95 ? 9.016 -0.162 6.564 1.00 86.44 95 GLU A N 1
ATOM 755 C CA . GLU A 1 95 ? 8.180 -0.200 7.763 1.00 86.44 95 GLU A CA 1
ATOM 756 C C . GLU A 1 95 ? 6.772 -0.631 7.406 1.00 86.44 95 GLU A C 1
ATOM 758 O O . GLU A 1 95 ? 6.131 -0.031 6.542 1.00 86.44 95 GLU A O 1
ATOM 763 N N . THR A 1 96 ? 6.278 -1.662 8.088 1.00 89.31 96 THR A N 1
ATOM 764 C CA . THR A 1 96 ? 4.907 -2.138 7.913 1.00 89.31 96 THR A CA 1
ATOM 765 C C . THR A 1 96 ? 4.178 -2.175 9.244 1.00 89.31 96 THR A C 1
ATOM 767 O O . THR A 1 96 ? 4.600 -2.833 10.193 1.00 89.31 96 THR A O 1
ATOM 770 N N . PHE A 1 97 ? 3.021 -1.526 9.278 1.00 92.75 97 PHE A N 1
ATOM 771 C CA . PHE A 1 97 ? 2.093 -1.548 10.394 1.00 92.75 97 PHE A CA 1
ATOM 772 C C . PHE A 1 97 ? 0.828 -2.316 10.009 1.00 92.75 97 PHE A C 1
ATOM 774 O O . PHE A 1 97 ? 0.316 -2.142 8.905 1.00 92.75 97 PHE A O 1
ATOM 781 N N . HIS A 1 98 ? 0.307 -3.127 10.931 1.00 94.88 98 HIS A N 1
ATOM 782 C CA . HIS A 1 98 ? -0.949 -3.860 10.778 1.00 94.88 98 HIS A CA 1
ATOM 783 C C . HIS A 1 98 ? -1.799 -3.701 12.041 1.00 94.88 98 HIS A C 1
ATOM 785 O O . HIS A 1 98 ? -1.312 -3.950 13.144 1.00 94.88 98 HIS A O 1
ATOM 791 N N . ASP A 1 99 ? -3.075 -3.354 11.879 1.00 95.44 99 ASP A N 1
ATOM 792 C CA . ASP A 1 99 ? -4.040 -3.247 12.970 1.00 95.44 99 ASP A CA 1
ATOM 793 C C . ASP A 1 99 ? -5.409 -3.807 12.568 1.00 95.44 99 ASP A C 1
ATOM 795 O O . ASP A 1 99 ? -6.129 -3.257 11.729 1.00 95.44 99 ASP A O 1
ATOM 799 N N . PHE A 1 100 ? -5.780 -4.922 13.198 1.00 96.06 100 PHE A N 1
ATOM 800 C CA . PHE A 1 100 ? -7.064 -5.590 12.982 1.00 96.06 100 PHE A CA 1
ATOM 801 C C . PHE A 1 100 ? -8.231 -4.937 13.751 1.00 96.06 100 PHE A C 1
ATOM 803 O O . PHE A 1 100 ? -9.400 -5.229 13.497 1.00 96.06 100 PHE A O 1
ATOM 810 N N . GLY A 1 101 ? -7.930 -4.048 14.701 1.00 96.00 101 GLY A N 1
ATOM 811 C CA . GLY A 1 101 ? -8.893 -3.220 15.425 1.00 96.00 101 GLY A CA 1
ATOM 812 C C . GLY A 1 101 ? -9.306 -1.958 14.665 1.00 96.00 101 GLY A C 1
ATOM 813 O O . GLY A 1 101 ? -10.322 -1.355 15.006 1.00 96.00 101 GLY A O 1
ATOM 814 N N . LEU A 1 102 ? -8.572 -1.591 13.612 1.00 95.94 102 LEU A N 1
ATOM 815 C CA . LEU A 1 102 ? -8.832 -0.413 12.782 1.00 95.94 102 LEU A CA 1
ATOM 816 C C . LEU A 1 102 ? -9.387 -0.763 11.393 1.00 95.94 102 LEU A C 1
ATOM 818 O O . LEU A 1 102 ? -9.214 0.002 10.453 1.00 95.94 102 LEU A O 1
ATOM 822 N N . GLY A 1 103 ? -10.044 -1.917 11.238 1.00 96.12 103 GLY A N 1
ATOM 823 C CA . GLY A 1 103 ? -10.782 -2.263 10.017 1.00 96.12 103 GLY A CA 1
ATOM 824 C C . GLY A 1 103 ? -12.128 -1.538 9.902 1.00 96.12 103 GLY A C 1
ATOM 825 O O . GLY A 1 103 ? -12.734 -1.167 10.904 1.00 96.12 103 GLY A O 1
ATOM 826 N N . TRP A 1 104 ? -12.652 -1.389 8.683 1.00 95.12 104 TRP A N 1
ATOM 827 C CA . TRP A 1 104 ? -13.896 -0.654 8.405 1.00 95.12 104 TRP A CA 1
ATOM 828 C C . TRP A 1 104 ? -15.095 -1.079 9.264 1.00 95.12 104 TRP A C 1
ATOM 830 O O . TRP A 1 104 ? -15.903 -0.229 9.654 1.00 95.12 104 TRP A O 1
ATOM 840 N N . ASP A 1 105 ? -15.227 -2.367 9.585 1.00 96.25 105 ASP A N 1
ATOM 841 C CA . ASP A 1 105 ? -16.341 -2.876 10.391 1.00 96.25 105 ASP A CA 1
ATOM 842 C C . ASP A 1 105 ? -16.274 -2.367 11.845 1.00 96.25 105 ASP A C 1
ATOM 844 O O . ASP A 1 105 ? -17.308 -2.268 12.500 1.00 96.25 105 ASP A O 1
ATOM 848 N N . LYS A 1 106 ? -15.090 -1.950 12.314 1.00 94.69 106 LYS A N 1
ATOM 849 C CA . LYS A 1 106 ? -14.825 -1.419 13.660 1.00 94.69 106 LYS A CA 1
ATOM 850 C C . LYS A 1 106 ? -15.109 0.071 13.824 1.00 94.69 106 LYS A C 1
ATOM 852 O O . LYS A 1 106 ? -15.135 0.565 14.949 1.00 94.69 106 LYS A O 1
ATOM 857 N N . ARG A 1 107 ? -15.396 0.796 12.738 1.00 93.75 107 ARG A N 1
ATOM 858 C CA . ARG A 1 107 ? -15.599 2.260 12.770 1.00 93.75 107 ARG A CA 1
ATOM 859 C C . ARG A 1 107 ? -16.738 2.733 13.682 1.00 93.75 107 ARG A C 1
ATOM 861 O O . ARG A 1 107 ? -16.740 3.886 14.098 1.00 93.75 107 ARG A O 1
ATOM 868 N N . ASN A 1 108 ? -17.701 1.854 13.965 1.00 93.50 108 ASN A N 1
ATOM 869 C CA . ASN A 1 108 ? -18.866 2.141 14.805 1.00 93.50 108 ASN A CA 1
ATOM 870 C C . ASN A 1 108 ? -18.770 1.507 16.205 1.00 93.50 108 ASN A C 1
ATOM 872 O O . ASN A 1 108 ? -19.699 1.665 16.993 1.00 93.50 108 ASN A O 1
ATOM 876 N N . ASP A 1 109 ? -17.684 0.791 16.524 1.00 92.50 109 ASP A N 1
ATOM 877 C CA . ASP A 1 109 ? -17.514 0.148 17.837 1.00 92.50 109 ASP A CA 1
ATOM 878 C C . ASP A 1 109 ? -17.289 1.194 18.948 1.00 92.50 109 ASP A C 1
ATOM 880 O O . ASP A 1 109 ? -17.529 0.921 20.124 1.00 92.50 109 ASP A O 1
ATOM 884 N N . ASN A 1 110 ? -16.865 2.410 18.584 1.00 82.06 110 ASN A N 1
ATOM 885 C CA . ASN A 1 110 ? -16.755 3.549 19.488 1.00 82.06 110 ASN A CA 1
ATOM 886 C C . ASN A 1 110 ? -17.911 4.536 19.250 1.00 82.06 110 ASN A C 1
ATOM 888 O O . ASN A 1 110 ? -18.231 4.869 18.110 1.00 82.06 110 ASN A O 1
ATOM 892 N N . SER A 1 111 ? -18.512 5.049 20.327 1.00 82.38 111 SER A N 1
ATOM 893 C CA . SER A 1 111 ? -19.581 6.055 20.255 1.00 82.38 111 SER A CA 1
ATOM 894 C C . SER A 1 111 ? -19.112 7.395 19.676 1.00 82.38 111 SER A C 1
ATOM 896 O O . SER A 1 111 ? -19.938 8.202 19.249 1.00 82.38 111 SER A O 1
ATOM 898 N N . ASN A 1 112 ? -17.798 7.633 19.634 1.00 87.12 112 ASN A N 1
ATOM 899 C CA . ASN A 1 112 ? -17.189 8.805 19.027 1.00 87.12 112 ASN A CA 1
ATOM 900 C C . ASN A 1 112 ? -16.485 8.443 17.708 1.00 87.12 112 ASN A C 1
ATOM 902 O O . ASN A 1 112 ? -15.353 7.960 17.706 1.00 87.12 112 ASN A O 1
ATOM 906 N N . ALA A 1 113 ? -17.130 8.744 16.579 1.00 84.00 113 ALA A N 1
ATOM 907 C CA . ALA A 1 113 ? -16.567 8.508 15.249 1.00 84.00 113 ALA A CA 1
ATOM 908 C C . ALA A 1 113 ? -15.237 9.251 15.011 1.00 84.00 113 ALA A C 1
ATOM 910 O O . ALA A 1 113 ? -14.378 8.745 14.290 1.00 84.00 113 ALA A O 1
ATOM 911 N N . SER A 1 114 ? -15.031 10.420 15.629 1.00 90.06 114 SER A N 1
ATOM 912 C CA . SER A 1 114 ? -13.775 11.170 15.493 1.00 90.06 114 SER A CA 1
ATOM 913 C C . SER A 1 114 ? -12.595 10.405 16.086 1.00 90.06 114 SER A C 1
ATOM 915 O O . SER A 1 114 ? -11.521 10.405 15.497 1.00 90.06 114 SER A O 1
ATOM 917 N N . TYR A 1 115 ? -12.810 9.686 17.192 1.00 91.31 115 TYR A N 1
ATOM 918 C CA . TYR A 1 115 ? -11.760 8.897 17.839 1.00 91.31 115 TYR A CA 1
ATOM 919 C C . TYR A 1 115 ? -11.243 7.773 16.932 1.00 91.31 115 TYR A C 1
ATOM 921 O O . TYR A 1 115 ? -10.040 7.539 16.850 1.00 91.31 115 TYR A O 1
ATOM 929 N N . TYR A 1 116 ? -12.142 7.103 16.204 1.00 93.94 116 TYR A N 1
ATOM 930 C CA . TYR A 1 116 ? -11.748 6.061 15.255 1.00 93.94 116 TYR A CA 1
ATOM 931 C C . TYR A 1 116 ? -10.862 6.622 14.135 1.00 93.94 116 TYR A C 1
ATOM 933 O O . TYR A 1 116 ? -9.805 6.071 13.839 1.00 93.94 116 TYR A O 1
ATOM 941 N N . TRP A 1 117 ? -11.263 7.743 13.530 1.00 94.06 117 TRP A N 1
ATOM 942 C CA . TRP A 1 117 ? -10.499 8.341 12.434 1.00 94.06 117 TRP A CA 1
ATOM 943 C C . TRP A 1 117 ? -9.173 8.958 12.885 1.00 94.06 117 TRP A C 1
ATOM 945 O O . TRP A 1 117 ? -8.211 8.938 12.120 1.00 94.06 117 TRP A O 1
ATOM 955 N N . GLU A 1 118 ? -9.092 9.454 14.120 1.00 95.00 118 GLU A N 1
ATOM 956 C CA . GLU A 1 118 ? -7.819 9.842 14.731 1.00 95.00 118 GLU A CA 1
ATOM 957 C C . GLU A 1 118 ? -6.885 8.637 14.869 1.00 95.00 118 GLU A C 1
ATOM 959 O O . GLU A 1 118 ? -5.746 8.710 14.415 1.00 95.00 118 GLU A O 1
ATOM 964 N N . ALA A 1 119 ? -7.380 7.502 15.369 1.00 94.38 119 ALA A N 1
ATOM 965 C CA . ALA A 1 119 ? -6.584 6.281 15.473 1.00 94.38 119 ALA A CA 1
ATOM 966 C C . ALA A 1 119 ? -6.119 5.757 14.099 1.00 94.38 119 ALA A C 1
ATOM 968 O O . ALA A 1 119 ? -4.959 5.378 13.949 1.00 94.38 119 ALA A O 1
ATOM 969 N N . VAL A 1 120 ? -6.980 5.799 13.073 1.00 94.94 120 VAL A N 1
ATOM 970 C CA . VAL A 1 120 ? -6.609 5.456 11.685 1.00 94.94 120 VAL A CA 1
ATOM 971 C C . VAL A 1 120 ? -5.508 6.378 11.158 1.00 94.94 120 VAL A C 1
ATOM 973 O O . VAL A 1 120 ? -4.532 5.905 10.577 1.00 94.94 120 VAL A O 1
ATOM 976 N N . ARG A 1 121 ? -5.639 7.695 11.360 1.00 94.62 121 ARG A N 1
ATOM 977 C CA . ARG A 1 121 ? -4.618 8.666 10.943 1.00 94.62 121 ARG A CA 1
ATOM 978 C C . ARG A 1 121 ? -3.288 8.377 11.630 1.00 94.62 121 ARG A C 1
ATOM 980 O O . ARG A 1 121 ? -2.259 8.341 10.962 1.00 94.62 121 ARG A O 1
ATOM 987 N N . ASP A 1 122 ? -3.309 8.170 12.940 1.00 93.06 122 ASP A N 1
ATOM 988 C CA . ASP A 1 122 ? -2.101 7.953 13.728 1.00 93.06 122 ASP A CA 1
ATOM 989 C C . ASP A 1 122 ? -1.412 6.635 13.324 1.00 93.06 122 ASP A C 1
ATOM 991 O O . ASP A 1 122 ? -0.192 6.602 13.167 1.00 93.06 122 ASP A O 1
ATOM 995 N N . ALA A 1 123 ? -2.188 5.585 13.031 1.00 92.31 123 ALA A N 1
ATOM 996 C CA . ALA A 1 123 ? -1.698 4.326 12.470 1.00 92.31 123 ALA A CA 1
ATOM 997 C C . ALA A 1 123 ? -1.023 4.490 11.097 1.00 92.31 123 ALA A C 1
ATOM 999 O O . ALA A 1 123 ? 0.040 3.920 10.861 1.00 92.31 123 ALA A O 1
ATOM 1000 N N . ILE A 1 124 ? -1.602 5.288 10.194 1.00 93.56 124 ILE A N 1
ATOM 1001 C CA . ILE A 1 124 ? -0.997 5.581 8.883 1.00 93.56 124 ILE A CA 1
ATOM 1002 C C . ILE A 1 124 ? 0.310 6.365 9.059 1.00 93.56 124 ILE A C 1
ATOM 1004 O O . ILE A 1 124 ? 1.327 6.032 8.448 1.00 93.56 124 ILE A O 1
ATOM 1008 N N . MET A 1 125 ? 0.295 7.392 9.914 1.00 91.31 125 MET A N 1
ATOM 1009 C CA . MET A 1 125 ? 1.460 8.240 10.171 1.00 91.31 125 MET A CA 1
ATOM 1010 C C . MET A 1 125 ? 2.598 7.481 10.850 1.00 91.31 125 MET A C 1
ATOM 1012 O O . MET A 1 125 ? 3.757 7.837 10.650 1.00 91.31 125 MET A O 1
ATOM 1016 N N . LYS A 1 126 ? 2.292 6.433 11.619 1.00 90.69 126 LYS A N 1
ATOM 1017 C CA . LYS A 1 126 ? 3.290 5.624 12.315 1.00 90.69 126 LYS A CA 1
ATOM 1018 C C . LYS A 1 126 ? 4.355 5.067 11.365 1.00 90.69 126 LYS A C 1
ATOM 1020 O O . LYS A 1 126 ? 5.530 5.329 11.598 1.00 90.69 126 LYS A O 1
ATOM 1025 N N . SER A 1 127 ? 3.961 4.423 10.261 1.00 88.38 127 SER A N 1
ATOM 1026 C CA . SER A 1 127 ? 4.917 3.870 9.284 1.00 88.38 127 SER A CA 1
ATOM 1027 C C . SER A 1 127 ? 5.813 4.951 8.667 1.00 88.38 127 SER A C 1
ATOM 1029 O O . SER A 1 127 ? 6.986 4.713 8.402 1.00 88.38 127 SER A O 1
ATOM 1031 N N . ILE A 1 128 ? 5.281 6.164 8.472 1.00 87.88 128 ILE A N 1
ATOM 1032 C CA . ILE A 1 128 ? 6.044 7.311 7.955 1.00 87.88 128 ILE A CA 1
ATOM 1033 C C . ILE A 1 128 ? 7.068 7.784 8.990 1.00 87.88 128 ILE A C 1
ATOM 1035 O O . ILE A 1 128 ? 8.229 8.026 8.662 1.00 87.88 128 ILE A O 1
ATOM 1039 N N . LEU A 1 129 ? 6.630 7.950 10.241 1.00 88.31 129 LEU A N 1
ATOM 1040 C CA . LEU A 1 129 ? 7.475 8.438 11.326 1.00 88.31 129 LEU A CA 1
ATOM 1041 C C . LEU A 1 129 ? 8.602 7.450 11.626 1.00 88.31 129 LEU A C 1
ATOM 1043 O O . LEU A 1 129 ? 9.751 7.873 11.720 1.00 88.31 129 LEU A O 1
ATOM 1047 N N . GLU A 1 130 ? 8.297 6.157 11.701 1.00 86.94 130 GLU A N 1
ATOM 1048 C CA . GLU A 1 130 ? 9.287 5.096 11.910 1.00 86.94 130 GLU A CA 1
ATOM 1049 C C . GLU A 1 130 ? 10.293 5.054 10.749 1.00 86.94 130 GLU A C 1
ATOM 1051 O O . GLU A 1 130 ? 11.498 5.141 10.985 1.00 86.94 130 GLU A O 1
ATOM 1056 N N . ALA A 1 131 ? 9.832 5.111 9.494 1.00 83.12 131 ALA A N 1
ATOM 1057 C CA . ALA A 1 131 ? 10.729 5.169 8.340 1.00 83.12 131 ALA A CA 1
ATOM 1058 C C . ALA A 1 131 ? 11.621 6.428 8.345 1.00 83.12 131 ALA A C 1
ATOM 1060 O O . ALA A 1 131 ? 12.798 6.372 7.984 1.00 83.12 131 ALA A O 1
ATOM 1061 N N . SER A 1 132 ? 11.091 7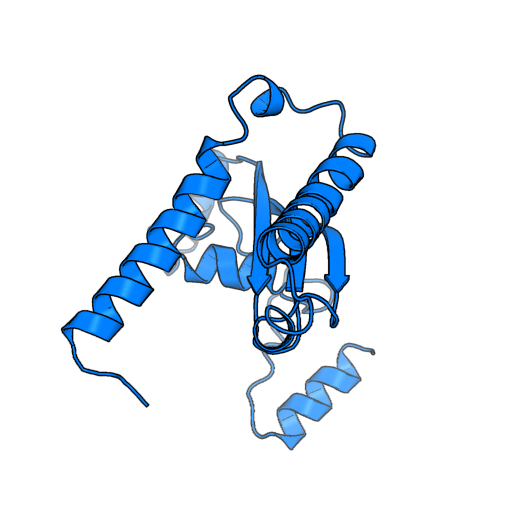.572 8.796 1.00 77.88 132 SER A N 1
ATOM 1062 C CA . SER A 1 132 ? 11.843 8.832 8.885 1.00 77.88 132 SER A CA 1
ATOM 1063 C C . SER A 1 132 ? 12.950 8.823 9.945 1.00 77.88 132 SER A C 1
ATOM 1065 O O . SER A 1 132 ? 13.869 9.634 9.860 1.00 77.88 132 SER A O 1
ATOM 1067 N N . LEU A 1 133 ? 12.895 7.910 10.922 1.00 74.31 133 LEU A N 1
ATOM 1068 C CA . LEU A 1 133 ? 13.984 7.704 11.882 1.00 74.31 133 LEU A CA 1
ATOM 1069 C C . LEU A 1 133 ? 15.158 6.941 11.254 1.00 74.31 133 LEU A C 1
ATOM 1071 O O . LEU A 1 133 ? 16.294 7.092 11.703 1.00 74.31 133 LEU A O 1
ATOM 1075 N N . HIS A 1 134 ? 14.895 6.150 10.211 1.00 64.50 134 HIS A N 1
ATOM 1076 C CA . HIS A 1 134 ? 15.892 5.331 9.520 1.00 64.50 134 HIS A CA 1
ATOM 1077 C C . HIS A 1 134 ? 16.540 6.026 8.315 1.00 64.50 134 HIS A C 1
ATOM 1079 O O . HIS A 1 134 ? 17.609 5.611 7.867 1.00 64.50 134 HIS A O 1
ATOM 1085 N N . ILE A 1 135 ? 15.942 7.106 7.810 1.00 59.56 135 ILE A N 1
ATOM 1086 C CA . ILE A 1 135 ? 16.441 7.865 6.659 1.00 59.56 135 ILE A CA 1
ATOM 1087 C C . ILE A 1 135 ? 16.870 9.253 7.146 1.00 59.56 135 ILE A C 1
ATOM 1089 O O . ILE A 1 135 ? 16.112 9.919 7.846 1.00 59.56 135 ILE A O 1
ATOM 1093 N N . ASN A 1 136 ? 18.064 9.729 6.761 1.00 51.78 136 ASN A N 1
ATOM 1094 C CA . ASN A 1 136 ? 18.424 11.145 6.922 1.00 51.78 136 ASN A CA 1
ATOM 1095 C C . ASN A 1 136 ? 17.271 11.994 6.372 1.00 51.78 136 ASN A C 1
ATOM 1097 O O . ASN A 1 136 ? 17.002 11.935 5.176 1.00 51.78 136 ASN A O 1
ATOM 1101 N N . LYS A 1 137 ? 16.570 12.699 7.268 1.00 45.88 137 LYS A N 1
ATOM 1102 C CA . LYS A 1 137 ? 15.286 13.380 7.050 1.00 45.88 137 LYS A CA 1
ATOM 1103 C C . LYS A 1 137 ? 15.108 13.841 5.588 1.00 45.88 137 LYS A C 1
ATOM 1105 O O . LYS A 1 137 ? 15.746 14.820 5.200 1.00 45.88 137 LYS A O 1
ATOM 1110 N N . PRO A 1 138 ? 14.286 13.154 4.772 1.00 43.88 138 PRO A N 1
ATOM 1111 C CA . PRO A 1 138 ? 14.117 13.517 3.370 1.00 43.88 138 PRO A CA 1
ATOM 1112 C C . PRO A 1 138 ? 13.615 14.958 3.232 1.00 43.88 138 PRO A C 1
ATOM 1114 O O . PRO A 1 138 ? 12.674 15.350 3.926 1.00 43.88 138 PRO A O 1
ATOM 1117 N N . GLU A 1 139 ? 14.183 15.727 2.296 1.00 44.00 139 GLU A N 1
ATOM 1118 C CA . GLU A 1 139 ? 13.723 17.091 1.968 1.00 44.00 139 GLU A CA 1
ATOM 1119 C C . GLU A 1 139 ? 12.238 17.130 1.571 1.00 44.00 139 GLU A C 1
ATOM 1121 O O . GLU A 1 139 ? 11.597 18.170 1.695 1.00 44.00 139 GLU A O 1
ATOM 1126 N N . ILE A 1 140 ? 11.645 15.994 1.186 1.00 43.88 140 ILE A N 1
ATOM 1127 C CA . ILE A 1 140 ? 10.228 15.894 0.821 1.00 43.88 140 ILE A CA 1
ATOM 1128 C C . ILE A 1 140 ? 9.278 16.264 1.970 1.00 43.88 140 ILE A C 1
ATOM 1130 O O . ILE A 1 140 ? 8.181 16.733 1.706 1.00 43.88 140 ILE A O 1
ATOM 1134 N N . PHE A 1 141 ? 9.705 16.140 3.234 1.00 42.28 141 PHE A N 1
ATOM 1135 C CA . PHE A 1 141 ? 8.907 16.559 4.397 1.00 42.28 141 PHE A CA 1
ATOM 1136 C C . PHE A 1 141 ? 8.994 18.064 4.695 1.00 42.28 141 PHE A C 1
ATOM 1138 O O . PHE A 1 141 ? 8.373 18.540 5.645 1.00 42.28 141 PHE A O 1
ATOM 1145 N N . SER A 1 142 ? 9.764 18.818 3.903 1.00 42.41 142 SER A N 1
ATOM 1146 C CA . SER A 1 142 ? 9.669 20.282 3.845 1.00 42.41 142 SER A CA 1
ATOM 1147 C C . SER A 1 142 ? 8.593 20.763 2.859 1.00 42.41 142 SER A C 1
ATOM 1149 O O . SER A 1 142 ? 8.176 21.918 2.937 1.00 42.41 142 SER A O 1
ATOM 1151 N N . ALA A 1 143 ? 8.094 19.874 1.990 1.00 47.09 143 ALA A N 1
ATOM 1152 C CA . ALA A 1 143 ? 6.897 20.088 1.187 1.00 47.09 143 ALA A CA 1
ATOM 1153 C C . ALA A 1 143 ? 5.687 19.432 1.879 1.00 47.09 143 ALA A C 1
ATOM 1155 O O . ALA A 1 143 ? 5.794 18.363 2.473 1.00 47.09 143 ALA A O 1
ATOM 1156 N N . ASP A 1 144 ? 4.544 20.114 1.850 1.00 39.41 144 ASP A N 1
ATOM 1157 C CA . ASP A 1 144 ? 3.361 19.804 2.657 1.00 39.41 144 ASP A CA 1
ATOM 1158 C C . ASP A 1 144 ? 2.900 18.321 2.538 1.00 39.41 144 ASP A C 1
ATOM 1160 O O . ASP A 1 144 ? 2.434 17.905 1.468 1.00 39.41 144 ASP A O 1
ATOM 1164 N N . PRO A 1 145 ? 2.981 17.512 3.619 1.00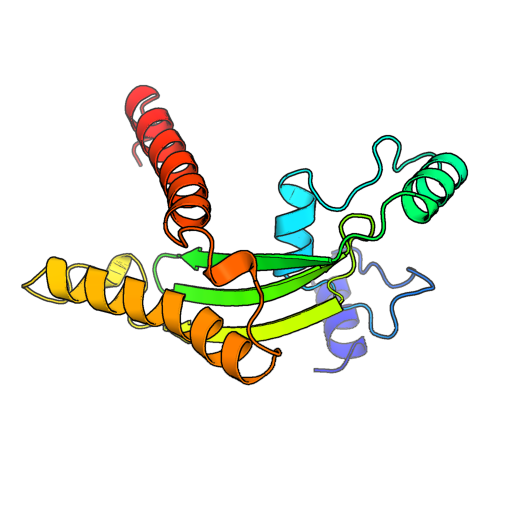 44.03 145 PRO A N 1
ATOM 1165 C CA . PRO A 1 145 ? 2.610 16.091 3.618 1.00 44.03 145 PRO A CA 1
ATOM 1166 C C . PRO A 1 145 ? 1.123 15.832 3.310 1.00 44.03 145 PRO A C 1
ATOM 1168 O O . PRO A 1 145 ? 0.735 14.694 3.038 1.00 44.03 145 PRO A O 1
ATOM 1171 N N . VAL A 1 146 ? 0.283 16.873 3.291 1.00 43.97 146 VAL A N 1
ATOM 1172 C CA . VAL A 1 146 ? -1.138 16.800 2.920 1.00 43.97 146 VAL A CA 1
ATOM 1173 C C . VAL A 1 146 ? -1.343 16.361 1.459 1.00 43.97 146 VAL A C 1
ATOM 1175 O O . VAL A 1 146 ? -2.350 15.723 1.148 1.00 43.97 146 VAL A O 1
ATOM 1178 N N . TYR A 1 147 ? -0.396 16.633 0.552 1.00 38.72 147 TYR A N 1
ATOM 1179 C CA . TYR A 1 147 ? -0.633 16.498 -0.894 1.00 38.72 147 TYR A CA 1
ATOM 1180 C C . TYR A 1 147 ? -0.718 15.044 -1.404 1.00 38.72 147 TYR A C 1
ATOM 1182 O O . TYR A 1 147 ? -1.489 14.755 -2.321 1.00 38.72 147 TYR A O 1
ATOM 1190 N N . SER A 1 148 ? 0.033 14.112 -0.806 1.00 43.25 148 SER A N 1
ATOM 1191 C CA . SER A 1 148 ? 0.054 12.698 -1.231 1.00 43.25 148 SER A CA 1
ATOM 1192 C C . SER A 1 148 ? -1.156 11.915 -0.698 1.00 43.25 148 SER A C 1
ATOM 1194 O O . SER A 1 148 ? -1.859 11.241 -1.456 1.00 43.25 148 SER A O 1
ATOM 1196 N N . VAL A 1 149 ? -1.492 12.098 0.585 1.00 45.34 149 VAL A N 1
ATOM 1197 C CA . VAL A 1 149 ? -2.659 11.458 1.221 1.00 45.34 149 VAL A CA 1
ATOM 1198 C C . VAL A 1 149 ? -3.969 11.966 0.609 1.00 45.34 149 VAL A C 1
ATOM 1200 O O . VAL A 1 149 ? -4.889 11.179 0.374 1.00 45.34 149 VAL A O 1
ATOM 1203 N N . ALA A 1 150 ? -4.044 13.259 0.269 1.00 41.94 150 ALA A N 1
ATOM 1204 C CA . ALA A 1 150 ? -5.217 13.841 -0.376 1.00 41.94 150 ALA A CA 1
ATOM 1205 C C . ALA A 1 150 ? -5.523 13.208 -1.742 1.00 41.94 150 ALA A C 1
ATOM 1207 O O . ALA A 1 150 ? -6.695 13.068 -2.084 1.00 41.94 150 ALA A O 1
ATOM 1208 N N . ARG A 1 151 ? -4.512 12.779 -2.514 1.00 42.19 151 ARG A N 1
ATOM 1209 C CA . ARG A 1 151 ? -4.730 12.164 -3.833 1.00 42.19 151 ARG A CA 1
ATOM 1210 C C . ARG A 1 151 ? -5.319 10.759 -3.714 1.00 42.19 151 ARG A C 1
ATOM 1212 O O . ARG A 1 151 ? -6.318 10.477 -4.371 1.00 42.19 151 ARG A O 1
ATOM 1219 N N . SER A 1 152 ? -4.776 9.915 -2.839 1.00 39.91 152 SER A N 1
ATOM 1220 C CA . SER A 1 152 ? -5.315 8.567 -2.599 1.00 39.91 152 SER A CA 1
ATOM 1221 C C . SER A 1 152 ? -6.715 8.614 -1.976 1.00 39.91 152 SER A C 1
ATOM 1223 O O . SER A 1 152 ? -7.609 7.891 -2.416 1.00 39.91 152 SER A O 1
ATOM 1225 N N . ALA A 1 153 ? -6.952 9.529 -1.028 1.00 42.16 153 ALA A N 1
ATOM 1226 C CA . ALA A 1 153 ? -8.282 9.758 -0.463 1.00 42.16 153 ALA A CA 1
ATOM 1227 C C . ALA A 1 153 ? -9.276 10.302 -1.508 1.00 42.16 153 ALA A C 1
ATOM 1229 O O . ALA A 1 153 ? -10.425 9.862 -1.550 1.00 42.16 153 ALA A O 1
ATOM 1230 N N . ALA A 1 154 ? -8.844 11.208 -2.392 1.00 39.25 154 ALA A N 1
ATOM 1231 C CA . ALA A 1 154 ? -9.679 11.738 -3.468 1.00 39.25 154 ALA A CA 1
ATOM 1232 C C . ALA A 1 154 ? -10.046 10.667 -4.505 1.00 39.25 154 ALA A C 1
ATOM 1234 O O . ALA A 1 154 ? -11.195 10.621 -4.940 1.00 39.25 154 ALA A O 1
ATOM 1235 N N . GLU A 1 155 ? -9.121 9.781 -4.883 1.00 43.69 155 GLU A N 1
ATOM 1236 C CA . GLU A 1 155 ? -9.423 8.664 -5.789 1.00 43.69 155 GLU A CA 1
ATOM 1237 C C . GLU A 1 155 ? -10.358 7.632 -5.139 1.00 43.69 155 GLU A C 1
ATOM 1239 O O . GLU A 1 155 ? -11.289 7.141 -5.784 1.00 43.69 155 GLU A O 1
ATOM 1244 N N . MET A 1 156 ? -10.201 7.371 -3.839 1.00 44.03 156 MET A N 1
ATOM 1245 C CA . MET A 1 156 ? -11.120 6.517 -3.082 1.00 44.03 156 MET A CA 1
ATOM 1246 C C . MET A 1 156 ? -12.530 7.141 -2.994 1.00 44.03 156 MET A C 1
ATOM 1248 O O . MET A 1 156 ? -13.530 6.456 -3.217 1.00 44.03 156 MET A O 1
ATOM 1252 N N . PHE A 1 157 ? -12.628 8.458 -2.777 1.00 40.41 157 PHE A N 1
ATOM 1253 C CA . PHE A 1 157 ? -13.901 9.190 -2.749 1.00 40.41 157 PHE A CA 1
ATOM 1254 C C . PHE A 1 157 ? -14.588 9.230 -4.123 1.00 40.41 157 PHE A C 1
ATOM 1256 O O . PHE A 1 157 ? -15.803 9.050 -4.221 1.00 40.41 157 PHE A O 1
ATOM 1263 N N . LYS A 1 158 ? -13.821 9.390 -5.210 1.00 42.06 158 LYS A N 1
ATOM 1264 C CA . LYS A 1 158 ? -14.345 9.308 -6.584 1.00 42.06 158 LYS A CA 1
ATOM 1265 C C . LYS A 1 158 ? -14.989 7.950 -6.867 1.00 42.06 158 LYS A C 1
ATOM 1267 O O . LYS A 1 158 ? -16.064 7.919 -7.467 1.00 42.06 158 LYS A O 1
ATOM 1272 N N . ARG A 1 159 ? -14.381 6.849 -6.409 1.00 40.75 159 ARG A N 1
ATOM 1273 C CA . ARG A 1 159 ? -14.939 5.491 -6.557 1.00 40.75 159 ARG A CA 1
ATOM 1274 C C . ARG A 1 159 ? -16.237 5.310 -5.764 1.00 40.75 159 ARG A C 1
ATOM 1276 O O . ARG A 1 159 ? -17.218 4.838 -6.328 1.00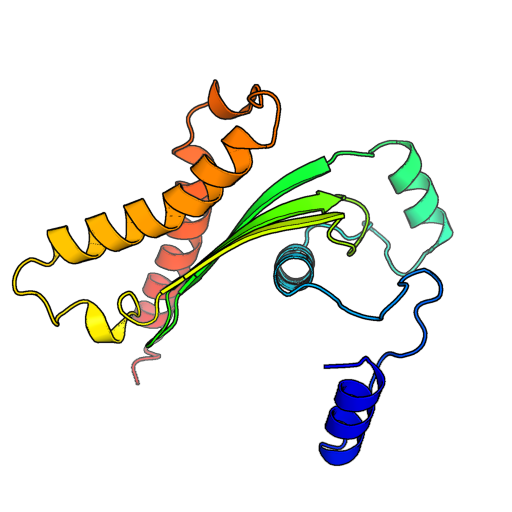 40.75 159 ARG A O 1
ATOM 1283 N N . LEU A 1 160 ? -16.298 5.798 -4.522 1.00 43.09 160 LEU A N 1
ATOM 1284 C CA . LEU A 1 160 ? -17.533 5.780 -3.722 1.00 43.09 160 LEU A CA 1
ATOM 1285 C C . LEU A 1 160 ? -18.678 6.563 -4.389 1.00 43.09 160 LEU A C 1
ATOM 1287 O O . LEU A 1 160 ? -19.815 6.092 -4.444 1.00 43.09 160 LEU A O 1
ATOM 1291 N N . CYS A 1 161 ? -18.391 7.745 -4.945 1.00 42.16 161 CYS A N 1
ATOM 1292 C CA . CYS A 1 161 ? -19.388 8.517 -5.689 1.00 42.16 161 CYS A CA 1
ATOM 1293 C C . CYS A 1 161 ? -19.816 7.835 -6.997 1.00 42.16 161 CYS A C 1
ATOM 1295 O O . CYS A 1 161 ? -20.969 7.982 -7.414 1.00 42.16 161 CYS A O 1
ATOM 1297 N N . TRP A 1 162 ? -18.905 7.112 -7.652 1.00 37.81 162 TRP A N 1
ATOM 1298 C CA . TRP A 1 162 ? -19.203 6.347 -8.857 1.00 37.81 162 TRP A CA 1
ATOM 1299 C C . TRP A 1 162 ? -20.175 5.199 -8.566 1.00 37.81 162 TRP A C 1
ATOM 1301 O O . TRP A 1 162 ? -21.203 5.103 -9.237 1.00 37.81 162 TRP A O 1
ATOM 1311 N N . ASP A 1 163 ? -19.917 4.393 -7.537 1.00 46.03 163 ASP A N 1
ATOM 1312 C CA . ASP A 1 163 ? -20.772 3.253 -7.182 1.00 46.03 163 ASP A CA 1
ATOM 1313 C C . ASP A 1 163 ? -22.169 3.691 -6.715 1.00 46.03 163 ASP A C 1
ATOM 1315 O O . ASP A 1 163 ? -23.171 3.077 -7.093 1.00 46.03 163 ASP A O 1
ATOM 1319 N N . HIS A 1 164 ? -22.262 4.820 -5.998 1.00 48.31 164 HIS A N 1
ATOM 1320 C CA . HIS A 1 164 ? -23.542 5.410 -5.597 1.00 48.31 164 HIS A CA 1
ATOM 1321 C C . HIS A 1 164 ? -24.392 5.864 -6.796 1.00 48.31 164 HIS A C 1
ATOM 1323 O O . HIS A 1 164 ? -25.599 5.632 -6.828 1.00 48.31 164 HIS A O 1
ATOM 1329 N N . LYS A 1 165 ? -23.774 6.482 -7.813 1.00 48.06 165 LYS A N 1
ATOM 1330 C CA . LYS A 1 165 ? -24.489 6.945 -9.018 1.00 48.06 165 LYS A CA 1
ATOM 1331 C C . LYS A 1 165 ? -24.943 5.812 -9.935 1.00 48.06 165 LYS A C 1
ATOM 1333 O O . LYS A 1 165 ? -25.905 5.997 -10.675 1.00 48.06 165 LYS A O 1
ATOM 1338 N N . HIS A 1 166 ? -24.268 4.667 -9.898 1.00 63.88 166 HIS A N 1
ATOM 1339 C CA . HIS A 1 166 ? -24.535 3.548 -10.805 1.00 63.88 166 HIS A CA 1
ATOM 1340 C C . HIS A 1 166 ? -25.303 2.399 -10.147 1.00 63.88 166 HIS A C 1
ATOM 1342 O O . HIS A 1 166 ? -25.387 1.315 -10.720 1.00 63.88 166 HIS A O 1
ATOM 1348 N N . GLY A 1 167 ? -25.881 2.625 -8.963 1.00 44.16 167 GLY A N 1
ATOM 1349 C CA . GLY A 1 167 ? -26.796 1.672 -8.337 1.00 44.16 167 GLY A CA 1
ATOM 1350 C C . GLY A 1 167 ? -26.158 0.328 -7.988 1.00 44.16 167 GLY A C 1
ATOM 1351 O O . GLY A 1 167 ? -26.876 -0.652 -7.821 1.00 44.16 167 GLY A O 1
ATOM 1352 N N . ARG A 1 168 ? -24.827 0.263 -7.843 1.00 48.28 168 ARG A N 1
ATOM 1353 C CA . ARG A 1 168 ? -24.146 -0.899 -7.253 1.00 48.28 168 ARG A CA 1
ATOM 1354 C C . ARG A 1 168 ? -24.215 -0.801 -5.729 1.00 48.28 168 ARG A C 1
ATOM 1356 O O . ARG A 1 168 ? -23.202 -0.746 -5.044 1.00 48.28 168 ARG A O 1
ATOM 1363 N N . GLY A 1 169 ? -25.435 -0.715 -5.211 1.00 47.03 169 GLY A N 1
ATOM 1364 C CA . GLY A 1 169 ? -25.714 -1.026 -3.818 1.00 47.03 169 GLY A CA 1
ATOM 1365 C C . GLY A 1 169 ? -25.933 -2.528 -3.724 1.00 47.03 169 GLY A C 1
ATOM 1366 O O . GLY A 1 169 ? -26.865 -3.039 -4.345 1.00 47.03 169 GLY A O 1
ATOM 1367 N N . GLY A 1 170 ? -25.042 -3.220 -3.015 1.00 45.62 170 GLY A N 1
ATOM 1368 C CA . GLY A 1 170 ? -25.414 -4.479 -2.370 1.00 45.62 170 GLY A CA 1
ATOM 1369 C C . GLY A 1 170 ? -26.439 -4.230 -1.272 1.00 45.62 170 GLY A C 1
ATOM 1370 O O . GLY A 1 170 ? -26.454 -3.097 -0.735 1.00 45.62 170 GLY A O 1
#

Radius of gyration: 18.98 Å; chains: 1; bounding box: 47×48×46 Å

pLDDT: mean 73.2, std 18.86, range [37.81, 97.19]

Secondary structure (DSSP, 8-state):
--HHHHHHHHHHTTPPP----TT-TT----HHHHHHHHTT-SS-TTTT-HHHHHHHHHH---EEEEEEEEE-SS-EEEEEEEEETT-S-EEEEEEEEEEGGGSGGGGGSSS-HHHHHHHHHHHHHHHHHHHHHHSS--GGGGS-THHHHHHHHHHHHHHHHHHHHTT---

Foldseek 3Di:
DALVVVCVVCVVVVHDQPPDDPPDPGSDQDPQLVVCVVVPFQADPCNVDPVSLVVVCVVDFDWDWDWDWDAAQQKTKIWTWTHGRSHSDTPDRDFMDMDRCLHPVNCVVDVDNVVSVVVSVVRNCVNVVVVCVVDVRDCCVVPPPCPPVVVVVVVVVVVVVVCVVVVVDD